Protein AF-A0A838CK47-F1 (afdb_monomer)

Foldseek 3Di:
DDDDDDDDDDDDDDDDDDDDDDDDDDDDDDDDDDDDDDDDDDDPPVDVPPPPVVQQKDFLVVLCVLVVHDSVVSVVCVVVVVVVQQVWDDDPPTTIGHNVSSVVVNVVPD

Mean predicted aligned error: 19.51 Å

pLDDT: mean 70.53, std 20.56, range [40.69, 95.62]

Radius of gyration: 32.18 Å; Cα contacts (8 Å, |Δi|>4): 59; chains: 1; bounding box: 79×84×40 Å

Sequence (110 aa):
MSISTAMGGASLQTMPPRNRRAPQKKKRAVDAATSTTHNPVKEIEMQPTKQEIKCRTYSAADTALILGIGKSTLLENVNRGDADHLRAIRVGTTIRFPIAVIDGLTAGAA

Secondary structure (DSSP, 8-state):
-------------PPPPPPP------------------------------------EEEHHHHHHHHTS-HHHHHHHHHHTTTGGG-PEEETTEEEEEHHHHHHHHHT--

Organism: NCBI:txid2735136

Nearest PDB structures (foldseek):
  6zu9-assembly1_M  TM=3.882E-01  e=2.324E-01  Saccharomyces cerevisiae S288C
  1hxd-assembly2_B  TM=5.762E-01  e=8.310E-01  Escherichia coli
  6y0g-assembly1_SZ  TM=3.734E-01  e=3.250E-01  Homo sapiens
  6wxq-assembly1_B  TM=5.341E-01  e=1.520E+00  Saccharolobus solfataricus
  4awx-assembly1_B  TM=4.895E-01  e=1.329E+00  Klebsiella pneumoniae

Structure (mmCIF, N/CA/C/O backbone):
data_AF-A0A838CK47-F1
#
_entry.id   AF-A0A838CK47-F1
#
loop_
_atom_site.group_PDB
_atom_site.id
_atom_site.type_symbol
_atom_site.label_atom_id
_atom_site.label_alt_id
_atom_site.label_comp_id
_atom_site.label_asym_id
_atom_site.label_entity_id
_atom_site.label_seq_id
_atom_site.pdbx_PDB_ins_code
_atom_site.Cartn_x
_atom_site.Cartn_y
_atom_site.Cartn_z
_atom_site.occupancy
_atom_site.B_iso_or_equiv
_atom_site.auth_seq_id
_atom_site.auth_comp_id
_atom_site.auth_asym_id
_atom_site.auth_atom_id
_atom_site.pdbx_PDB_model_num
ATOM 1 N N . MET A 1 1 ? -29.320 69.443 18.584 1.00 49.59 1 MET A N 1
ATOM 2 C CA . MET A 1 1 ? -28.577 68.547 19.493 1.00 49.59 1 MET A CA 1
ATOM 3 C C . MET A 1 1 ? -27.278 68.189 18.797 1.00 49.59 1 MET A C 1
ATOM 5 O O . MET A 1 1 ? -27.304 67.450 17.825 1.00 49.59 1 MET A O 1
ATOM 9 N N . SER A 1 2 ? -26.187 68.831 19.207 1.00 45.78 2 SER A N 1
ATOM 10 C CA . SER A 1 2 ? -24.845 68.639 18.652 1.00 45.78 2 SER A CA 1
ATOM 11 C C . SER A 1 2 ? -24.148 67.527 19.428 1.00 45.78 2 SER A C 1
ATOM 13 O O . SER A 1 2 ? -24.142 67.579 20.656 1.00 45.78 2 SER A O 1
ATOM 15 N N . ILE A 1 3 ? -23.560 66.550 18.739 1.00 62.28 3 ILE A N 1
ATOM 16 C CA . ILE A 1 3 ? -22.628 65.596 19.348 1.00 62.28 3 ILE A CA 1
ATOM 17 C C . ILE A 1 3 ? -21.284 65.675 18.635 1.00 62.28 3 ILE A C 1
ATOM 19 O O . ILE A 1 3 ? -21.192 65.642 17.410 1.00 62.28 3 ILE A O 1
ATOM 23 N N . SER A 1 4 ? -20.272 65.880 19.467 1.00 48.31 4 SER A N 1
ATOM 24 C CA . SER A 1 4 ? -18.899 66.216 19.139 1.00 48.31 4 SER A CA 1
ATOM 25 C C . SER A 1 4 ? -18.064 65.015 18.704 1.00 48.31 4 SER A C 1
ATOM 27 O O . SER A 1 4 ? -18.231 63.895 19.177 1.00 48.31 4 SER A O 1
ATOM 29 N N . THR A 1 5 ? -17.097 65.337 17.852 1.00 56.53 5 THR A N 1
ATOM 30 C CA . THR A 1 5 ? -15.817 64.682 17.568 1.00 56.53 5 THR A CA 1
ATOM 31 C C . THR A 1 5 ? -15.113 64.065 18.785 1.00 56.53 5 THR A C 1
ATOM 33 O O . THR A 1 5 ? -15.003 64.717 19.820 1.00 56.53 5 THR A O 1
ATOM 36 N N . ALA A 1 6 ? -14.477 62.901 18.596 1.00 54.12 6 ALA A N 1
ATOM 37 C CA . ALA A 1 6 ? -13.204 62.570 19.246 1.00 54.12 6 ALA A CA 1
ATOM 38 C C . ALA A 1 6 ? -12.383 61.571 18.407 1.00 54.12 6 ALA A C 1
ATOM 40 O O . ALA A 1 6 ? -12.887 60.553 17.939 1.00 54.12 6 ALA A O 1
ATOM 41 N N . MET A 1 7 ? -11.110 61.918 18.220 1.00 50.44 7 MET A N 1
ATOM 42 C CA . MET A 1 7 ? -10.046 61.165 17.557 1.00 50.44 7 MET A CA 1
ATOM 43 C C . MET A 1 7 ? -9.453 60.077 18.470 1.00 50.44 7 MET A C 1
ATOM 45 O O . MET A 1 7 ? -9.390 60.249 19.683 1.00 50.44 7 MET A O 1
ATOM 49 N N . GLY A 1 8 ? -8.883 59.036 17.860 1.00 47.97 8 GLY A N 1
ATOM 50 C CA . GLY A 1 8 ? -7.868 58.148 18.445 1.00 47.97 8 GLY A CA 1
ATOM 51 C C . GLY A 1 8 ? -7.625 56.986 17.474 1.00 47.97 8 GLY A C 1
ATOM 52 O O . GLY A 1 8 ? -8.530 56.206 17.231 1.00 47.97 8 GLY A O 1
ATOM 53 N N . GLY A 1 9 ? -6.505 56.838 16.766 1.00 45.78 9 GLY A N 1
ATOM 54 C CA . GLY A 1 9 ? -5.126 57.109 17.162 1.00 45.78 9 GLY A CA 1
ATOM 55 C C . GLY A 1 9 ? -4.434 55.806 17.577 1.00 45.78 9 GLY A C 1
ATOM 56 O O . GLY A 1 9 ? -3.938 55.721 18.691 1.00 45.78 9 GLY A O 1
ATOM 57 N N . ALA A 1 10 ? -4.434 54.773 16.723 1.00 50.56 10 ALA A N 1
ATOM 58 C CA . ALA A 1 10 ? -3.687 53.537 16.966 1.00 50.56 10 ALA A CA 1
ATOM 59 C C . ALA A 1 10 ? -2.338 53.595 16.236 1.00 50.56 10 ALA A C 1
ATOM 61 O O . ALA A 1 10 ? -2.230 53.279 15.052 1.00 50.56 10 ALA A O 1
ATOM 62 N N . SER A 1 11 ? -1.315 54.036 16.964 1.00 51.38 11 SER A N 1
ATOM 63 C CA . SER A 1 11 ? 0.087 53.939 16.569 1.00 51.38 11 SER A CA 1
ATOM 64 C C . SER A 1 11 ? 0.706 52.629 17.064 1.00 51.38 11 SER A C 1
ATOM 66 O O . SER A 1 11 ? 0.528 52.254 18.217 1.00 51.38 11 SER A O 1
ATOM 68 N N . LEU A 1 12 ? 1.541 52.054 16.192 1.00 52.22 12 LEU A N 1
ATOM 69 C CA . LEU A 1 12 ? 2.763 51.292 16.482 1.00 52.22 12 LEU A CA 1
ATOM 70 C C . LEU A 1 12 ? 2.627 49.913 17.149 1.00 52.22 12 LEU A C 1
ATOM 72 O O . LEU A 1 12 ? 2.486 49.789 18.360 1.00 52.22 12 LEU A O 1
ATOM 76 N N . GLN A 1 13 ? 2.941 48.876 16.366 1.00 51.84 13 GLN A N 1
ATOM 77 C CA . GLN A 1 13 ? 3.997 47.940 16.763 1.00 51.84 13 GLN A CA 1
ATOM 78 C C . GLN A 1 13 ? 4.651 47.299 15.531 1.00 51.84 13 GLN A C 1
ATOM 80 O O . GLN A 1 13 ? 4.169 46.340 14.935 1.00 51.84 13 GLN A O 1
ATOM 85 N N . THR A 1 14 ? 5.778 47.891 15.144 1.00 59.94 14 THR A N 1
ATOM 86 C CA . THR A 1 14 ? 6.743 47.374 14.175 1.00 59.94 14 THR A CA 1
ATOM 87 C C . THR A 1 14 ? 7.448 46.157 14.779 1.00 59.94 14 THR A C 1
ATOM 89 O O . THR A 1 14 ? 8.108 46.273 15.810 1.00 59.94 14 THR A O 1
ATOM 92 N N . MET A 1 15 ? 7.325 44.987 14.148 1.00 62.66 15 MET A N 1
ATOM 93 C CA . MET A 1 15 ? 8.095 43.792 14.517 1.00 62.66 15 MET A CA 1
ATOM 94 C C . MET A 1 15 ? 9.564 43.918 14.061 1.00 62.66 15 MET A C 1
ATOM 96 O O . MET A 1 15 ? 9.806 44.328 12.923 1.00 62.66 15 MET A O 1
ATOM 100 N N . PRO A 1 16 ? 10.558 43.542 14.890 1.00 70.50 16 PRO A N 1
ATOM 101 C CA . PRO A 1 16 ? 11.965 43.564 14.495 1.00 70.50 16 PRO A CA 1
ATOM 102 C C . PRO A 1 16 ? 12.348 42.358 13.606 1.00 70.50 16 PRO A C 1
ATOM 104 O O . PRO A 1 16 ? 11.898 41.236 13.859 1.00 70.50 16 PRO A O 1
ATOM 107 N N . PRO A 1 17 ? 13.225 42.537 12.597 1.00 64.31 17 PRO A N 1
ATOM 108 C CA . PRO A 1 17 ? 13.737 41.439 11.780 1.00 64.31 17 PRO A CA 1
ATOM 109 C C . PRO A 1 17 ? 14.767 40.578 12.532 1.00 64.31 17 PRO A C 1
ATOM 111 O O . PRO A 1 17 ? 15.638 41.079 13.246 1.00 64.31 17 PRO A O 1
ATOM 114 N N . ARG A 1 18 ? 14.683 39.253 12.337 1.00 62.31 18 ARG A N 1
ATOM 115 C CA . ARG A 1 18 ? 15.613 38.256 12.892 1.00 62.31 18 ARG A CA 1
ATOM 116 C C . ARG A 1 18 ? 17.038 38.441 12.362 1.00 62.31 18 ARG A C 1
ATOM 118 O O . ARG A 1 18 ? 17.279 38.681 11.183 1.00 62.31 18 ARG A O 1
ATOM 125 N N . ASN A 1 19 ? 17.965 38.283 13.296 1.00 52.19 19 ASN A N 1
ATOM 126 C CA . ASN A 1 19 ? 19.383 38.583 13.207 1.00 52.19 19 ASN A CA 1
ATOM 127 C C . ASN A 1 19 ? 20.149 37.735 12.173 1.00 52.19 19 ASN A C 1
ATOM 129 O O . ASN A 1 19 ? 20.003 36.514 12.109 1.00 52.19 19 ASN A O 1
ATOM 133 N N . ARG A 1 20 ? 21.039 38.412 11.438 1.00 51.53 20 ARG A N 1
ATOM 134 C CA . ARG A 1 20 ? 22.071 37.872 10.539 1.00 51.53 20 ARG A CA 1
ATOM 135 C C . ARG A 1 20 ? 23.082 37.007 11.303 1.00 51.53 20 ARG A C 1
ATOM 137 O O . ARG A 1 20 ? 23.630 37.471 12.300 1.00 51.53 20 ARG A O 1
ATOM 144 N N . ARG A 1 21 ? 23.454 35.838 10.765 1.00 44.91 21 ARG A N 1
ATOM 145 C CA . ARG A 1 21 ? 24.768 35.208 11.017 1.00 44.91 21 ARG A CA 1
ATOM 146 C C . ARG A 1 21 ? 25.296 34.478 9.778 1.00 44.91 21 ARG A C 1
ATOM 148 O O . ARG A 1 21 ? 24.794 33.432 9.394 1.00 44.91 21 ARG A O 1
ATOM 155 N N . ALA A 1 22 ? 26.361 35.033 9.219 1.00 51.34 22 ALA A N 1
ATOM 156 C CA . ALA A 1 22 ? 27.423 34.388 8.445 1.00 51.34 22 ALA A CA 1
ATOM 157 C C . ALA A 1 22 ? 28.701 35.216 8.718 1.00 51.34 22 ALA A C 1
ATOM 159 O O . ALA A 1 22 ? 28.554 36.362 9.157 1.00 51.34 22 ALA A O 1
ATOM 160 N N . PRO A 1 23 ? 29.935 34.781 8.403 1.00 50.25 23 PRO A N 1
ATOM 161 C CA . PRO A 1 23 ? 30.492 33.441 8.169 1.00 50.25 23 PRO A CA 1
ATOM 162 C C . PRO A 1 23 ? 31.735 33.174 9.069 1.00 50.25 23 PRO A C 1
ATOM 164 O O . PRO A 1 23 ? 32.293 34.100 9.652 1.00 50.25 23 PRO A O 1
ATOM 167 N N . GLN A 1 24 ? 32.268 31.946 9.117 1.00 48.06 24 GLN A N 1
ATOM 168 C CA . GLN A 1 24 ? 33.688 31.744 9.463 1.00 48.06 24 GLN A CA 1
ATOM 169 C C . GLN A 1 24 ? 34.367 30.780 8.485 1.00 48.06 24 GLN A C 1
ATOM 171 O O . GLN A 1 24 ? 34.082 29.589 8.439 1.00 48.06 24 GLN A O 1
ATOM 176 N N . LYS A 1 25 ? 35.299 31.344 7.707 1.00 47.81 25 LYS A N 1
ATOM 177 C CA . LYS A 1 25 ? 36.388 30.639 7.024 1.00 47.81 25 LYS A CA 1
ATOM 178 C C . LYS A 1 25 ? 37.364 30.116 8.081 1.00 47.81 25 LYS A C 1
ATOM 180 O O . LYS A 1 25 ? 37.850 30.914 8.880 1.00 47.81 25 LYS A O 1
ATOM 185 N N . LYS A 1 26 ? 37.795 28.857 7.986 1.00 49.69 26 LYS A N 1
ATOM 186 C CA . LYS A 1 26 ? 39.134 28.468 8.450 1.00 49.69 26 LYS A CA 1
ATOM 187 C C . LYS A 1 26 ? 39.797 27.558 7.421 1.00 49.69 26 LYS A C 1
ATOM 189 O O . LYS A 1 26 ? 39.180 26.670 6.848 1.00 49.69 26 LYS A O 1
ATOM 194 N N . LYS A 1 27 ? 41.033 27.933 7.115 1.00 48.44 27 LYS A N 1
ATOM 195 C CA . LYS A 1 27 ? 41.908 27.457 6.048 1.00 48.44 27 LYS A CA 1
ATOM 196 C C . LYS A 1 27 ? 42.746 26.259 6.520 1.00 48.44 27 LYS A C 1
ATOM 198 O O . LYS A 1 27 ? 43.156 26.261 7.673 1.00 48.44 27 LYS A O 1
ATOM 203 N N . ARG A 1 28 ? 43.112 25.418 5.539 1.00 46.22 28 ARG A N 1
ATOM 204 C CA . ARG A 1 28 ? 44.390 24.690 5.342 1.00 46.22 28 ARG A CA 1
ATOM 205 C C . ARG A 1 28 ? 44.835 23.638 6.374 1.00 46.22 28 ARG A C 1
ATOM 207 O O . ARG A 1 28 ? 45.176 23.993 7.491 1.00 46.22 28 ARG A O 1
ATOM 214 N N . ALA A 1 29 ? 45.026 22.410 5.885 1.00 47.28 29 ALA A N 1
ATOM 215 C CA . ALA A 1 29 ? 46.317 21.700 5.774 1.00 47.28 29 ALA A CA 1
ATOM 216 C C . ALA A 1 29 ? 46.070 20.449 4.887 1.00 47.28 29 ALA A C 1
ATOM 218 O O . ALA A 1 29 ? 45.100 19.743 5.137 1.00 47.28 29 ALA A O 1
ATOM 219 N N . VAL A 1 30 ? 46.599 20.321 3.660 1.00 49.56 30 VAL A N 1
ATOM 220 C CA . VAL A 1 30 ? 47.901 19.712 3.280 1.00 49.56 30 VAL A CA 1
ATOM 221 C C . VAL A 1 30 ? 48.366 18.605 4.233 1.00 49.56 30 VAL A C 1
ATOM 223 O O . VAL A 1 30 ? 48.655 18.901 5.381 1.00 49.56 30 VAL A O 1
ATOM 226 N N . ASP A 1 31 ? 48.369 17.342 3.785 1.00 43.06 31 ASP A N 1
ATOM 227 C CA . ASP A 1 31 ? 49.591 16.605 3.406 1.00 43.06 31 ASP A CA 1
ATOM 228 C C . ASP A 1 31 ? 49.354 15.091 3.184 1.00 43.06 31 ASP A C 1
ATOM 230 O O . ASP A 1 31 ? 48.517 14.474 3.834 1.00 43.06 31 ASP A O 1
ATOM 234 N N . ALA A 1 32 ? 50.118 14.554 2.219 1.00 40.69 32 ALA A N 1
ATOM 235 C CA . ALA A 1 32 ? 50.656 13.191 2.050 1.00 40.69 32 ALA A CA 1
ATOM 236 C C . ALA A 1 32 ? 49.776 11.970 2.421 1.00 40.69 32 ALA A C 1
ATOM 238 O O . ALA A 1 32 ? 49.463 11.704 3.571 1.00 40.69 32 ALA A O 1
ATOM 239 N N . ALA A 1 33 ? 49.335 11.169 1.447 1.00 43.03 33 ALA A N 1
ATOM 240 C CA . ALA A 1 33 ? 50.104 10.066 0.850 1.00 43.03 33 ALA A CA 1
ATOM 241 C C . ALA A 1 33 ? 50.516 8.966 1.844 1.00 43.03 33 ALA A C 1
ATOM 243 O O . ALA A 1 33 ? 51.543 9.079 2.500 1.00 43.03 33 ALA A O 1
ATOM 244 N N . THR A 1 34 ? 49.800 7.837 1.836 1.00 42.94 34 THR A N 1
ATOM 245 C CA . THR A 1 34 ? 50.425 6.502 1.863 1.00 42.94 34 THR A CA 1
ATOM 246 C C . THR A 1 34 ? 49.452 5.482 1.271 1.00 42.94 34 THR A C 1
ATOM 248 O O . THR A 1 34 ? 48.405 5.181 1.839 1.00 42.94 34 THR A O 1
ATOM 251 N N . SER A 1 35 ? 49.795 4.983 0.089 1.00 45.62 35 SER A N 1
ATOM 252 C CA . SER A 1 35 ? 49.258 3.742 -0.454 1.00 45.62 35 SER A CA 1
ATOM 253 C C . SER A 1 35 ? 49.824 2.546 0.318 1.00 45.62 35 SER A C 1
ATOM 255 O O . SER A 1 35 ? 50.937 2.610 0.831 1.00 45.62 35 SER A O 1
ATOM 257 N N . THR A 1 36 ? 49.114 1.422 0.229 1.00 44.03 36 THR A N 1
ATOM 258 C CA . THR A 1 36 ? 49.709 0.075 0.166 1.00 44.03 36 THR A CA 1
ATOM 259 C C . THR A 1 36 ? 49.927 -0.661 1.497 1.00 44.03 36 THR A C 1
ATOM 261 O O . THR A 1 36 ? 50.877 -0.438 2.233 1.00 44.03 36 THR A O 1
ATOM 264 N N . THR A 1 37 ? 49.063 -1.669 1.666 1.00 47.22 37 THR A N 1
ATOM 265 C CA . THR A 1 37 ? 49.350 -3.013 2.194 1.00 47.22 37 THR A CA 1
ATOM 266 C C . THR A 1 37 ? 49.712 -3.153 3.668 1.00 47.22 37 THR A C 1
ATOM 268 O O . THR A 1 37 ? 50.868 -3.059 4.058 1.00 47.22 37 THR A O 1
ATOM 271 N N . HIS A 1 38 ? 48.744 -3.649 4.441 1.00 47.44 38 HIS A N 1
ATOM 272 C CA . HIS A 1 38 ? 48.970 -4.891 5.179 1.00 47.44 38 HIS A CA 1
ATOM 273 C C . HIS A 1 38 ? 47.638 -5.577 5.486 1.00 47.44 38 HIS A C 1
ATOM 275 O O . HIS A 1 38 ? 46.793 -5.036 6.192 1.00 47.44 38 HIS A O 1
ATOM 281 N N . ASN A 1 39 ? 47.464 -6.786 4.957 1.00 55.34 39 ASN A N 1
ATOM 282 C CA . ASN A 1 39 ? 46.499 -7.749 5.466 1.00 55.34 39 ASN A CA 1
ATOM 283 C C . ASN A 1 39 ? 47.266 -8.619 6.473 1.00 55.34 39 ASN A C 1
ATOM 285 O O . ASN A 1 39 ? 48.274 -9.220 6.094 1.00 55.34 39 ASN A O 1
ATOM 289 N N . PRO A 1 40 ? 46.870 -8.655 7.749 1.00 51.41 40 PRO A N 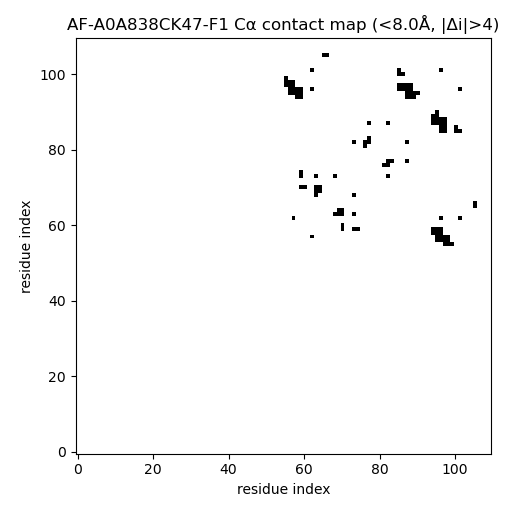1
ATOM 290 C CA . PRO A 1 40 ? 47.102 -9.848 8.540 1.00 51.41 40 PRO A CA 1
ATOM 291 C C . PRO A 1 40 ? 45.778 -10.362 9.102 1.00 51.41 40 PRO A C 1
ATOM 293 O O . PRO A 1 40 ? 45.084 -9.685 9.856 1.00 51.41 40 PRO A O 1
ATOM 296 N N . VAL A 1 41 ? 45.481 -11.595 8.694 1.00 51.75 41 VAL A N 1
ATOM 297 C CA . VAL A 1 41 ? 44.544 -12.555 9.277 1.00 51.75 41 VAL A CA 1
ATOM 298 C C . VAL A 1 41 ? 44.256 -12.243 10.749 1.00 51.75 41 VAL A C 1
ATOM 300 O O . VAL A 1 41 ? 45.112 -12.445 11.611 1.00 51.75 41 VAL A O 1
ATOM 303 N N . LYS A 1 42 ? 43.045 -11.766 11.041 1.00 51.41 42 LYS A N 1
ATOM 304 C CA . LYS A 1 42 ? 42.528 -11.682 12.405 1.00 51.41 42 LYS A CA 1
ATOM 305 C C . LYS A 1 42 ? 41.057 -12.055 12.396 1.00 51.41 42 LYS A C 1
ATOM 307 O O . LYS A 1 42 ? 40.269 -11.404 11.725 1.00 51.41 42 LYS A O 1
ATOM 312 N N . GLU A 1 43 ? 40.774 -13.149 13.097 1.00 45.06 43 GLU A N 1
ATOM 313 C CA . GLU A 1 43 ? 39.471 -13.543 13.624 1.00 45.06 43 GLU A CA 1
ATOM 314 C C . GLU A 1 43 ? 38.279 -13.340 12.689 1.00 45.06 43 GLU A C 1
ATOM 316 O O . GLU A 1 43 ? 37.655 -12.284 12.630 1.00 45.06 43 GLU A O 1
ATOM 321 N N . ILE A 1 44 ? 37.861 -14.434 12.054 1.00 56.00 44 ILE A N 1
ATOM 322 C CA . ILE A 1 44 ? 36.452 -14.589 11.709 1.00 56.00 44 ILE A CA 1
ATOM 323 C C . ILE A 1 44 ? 35.724 -14.803 13.044 1.00 56.00 44 ILE A C 1
ATOM 325 O O . ILE A 1 44 ? 35.375 -15.925 13.410 1.00 56.00 44 ILE A O 1
ATOM 329 N N . GLU A 1 45 ? 35.534 -13.721 13.803 1.00 49.81 45 GLU A N 1
ATOM 330 C CA . GLU A 1 45 ? 34.422 -13.633 14.735 1.00 49.81 45 GLU A CA 1
ATOM 331 C C . GLU A 1 45 ? 33.173 -13.757 13.873 1.00 49.81 45 GLU A C 1
ATOM 333 O O . GLU A 1 45 ? 32.719 -12.814 13.220 1.00 49.81 45 GLU A O 1
ATOM 338 N N . MET A 1 46 ? 32.653 -14.979 13.819 1.00 49.88 46 MET A N 1
ATOM 339 C CA . MET A 1 46 ? 31.357 -15.289 13.252 1.00 49.88 46 MET A CA 1
ATOM 340 C C . MET A 1 46 ? 30.302 -14.681 14.178 1.00 49.88 46 MET A C 1
ATOM 342 O O . MET A 1 46 ? 29.632 -15.369 14.943 1.00 49.88 46 MET A O 1
ATOM 346 N N . GLN A 1 47 ? 30.192 -13.354 14.140 1.00 48.78 47 GLN A N 1
ATOM 347 C CA . GLN A 1 47 ? 29.052 -12.656 14.694 1.00 48.78 47 GLN A CA 1
ATOM 348 C C . GLN A 1 47 ? 27.834 -13.186 13.933 1.00 48.78 47 GLN A C 1
ATOM 350 O O . GLN A 1 47 ? 27.867 -13.203 12.694 1.00 48.78 47 GLN A O 1
ATOM 355 N N . PRO A 1 48 ? 26.755 -13.626 14.606 1.00 51.16 48 PRO A N 1
ATOM 356 C CA . PRO A 1 48 ? 25.492 -13.788 13.920 1.00 51.16 48 PRO A CA 1
ATOM 357 C C . PRO A 1 48 ? 25.136 -12.381 13.461 1.00 51.16 48 PRO A C 1
ATOM 359 O O . PRO A 1 48 ? 24.686 -11.554 14.255 1.00 51.16 48 PRO A O 1
ATOM 362 N N . THR A 1 49 ? 25.444 -12.065 12.199 1.00 53.69 49 THR A N 1
ATOM 363 C CA . THR A 1 49 ? 24.998 -10.828 11.577 1.00 53.69 49 THR A CA 1
ATOM 364 C C . THR A 1 49 ? 23.510 -10.830 11.826 1.00 53.69 49 THR A C 1
ATOM 366 O O . THR A 1 49 ? 22.798 -11.722 11.365 1.00 53.69 49 THR A O 1
ATOM 369 N N . LYS A 1 50 ? 23.070 -9.905 12.684 1.00 53.38 50 LYS A N 1
ATOM 370 C CA . LYS A 1 50 ? 21.676 -9.543 12.861 1.00 53.38 50 LYS A CA 1
ATOM 371 C C . LYS A 1 50 ? 21.206 -9.330 11.441 1.00 53.38 50 LYS A C 1
ATOM 373 O O . LYS A 1 50 ? 21.521 -8.294 10.862 1.00 53.38 50 LYS A O 1
ATOM 378 N N . GLN A 1 51 ? 20.609 -10.362 10.846 1.00 55.31 51 GLN A N 1
ATOM 379 C CA . GLN A 1 51 ? 20.035 -10.278 9.526 1.00 55.31 51 GLN A CA 1
ATOM 380 C C . GLN A 1 51 ? 19.019 -9.187 9.736 1.00 55.31 51 GLN A C 1
ATOM 382 O O . GLN A 1 51 ? 18.045 -9.364 10.465 1.00 55.31 51 GLN A O 1
ATOM 387 N N . GLU A 1 52 ? 19.376 -7.992 9.287 1.00 53.25 52 GLU A N 1
ATOM 388 C CA . GLU A 1 52 ? 18.518 -6.844 9.346 1.00 53.25 52 GLU A CA 1
ATOM 389 C C . GLU A 1 52 ? 17.343 -7.316 8.510 1.00 53.25 52 GLU A C 1
ATOM 391 O O . GLU A 1 52 ? 17.452 -7.426 7.286 1.00 53.25 52 GLU A O 1
ATOM 396 N N . ILE A 1 53 ? 16.282 -7.771 9.181 1.00 56.69 53 ILE A N 1
ATOM 397 C CA . ILE A 1 53 ? 15.033 -8.133 8.539 1.00 56.69 53 ILE A CA 1
ATOM 398 C C . ILE A 1 53 ? 14.552 -6.789 8.017 1.00 56.69 53 ILE A C 1
ATOM 400 O O . ILE A 1 53 ? 13.843 -6.053 8.698 1.00 56.69 53 ILE A O 1
ATOM 404 N N . LYS A 1 54 ? 15.073 -6.394 6.853 1.00 61.56 54 LYS A N 1
ATOM 405 C CA . LYS A 1 54 ? 14.696 -5.178 6.164 1.00 61.56 54 LYS A CA 1
ATOM 406 C C . LYS A 1 54 ? 13.235 -5.408 5.868 1.00 61.56 54 LYS A C 1
ATOM 408 O O . LYS A 1 54 ? 12.913 -6.242 5.027 1.00 61.56 54 LYS A O 1
ATOM 413 N N . CYS A 1 55 ? 12.357 -4.760 6.623 1.00 64.56 55 CYS A N 1
ATOM 414 C CA . CYS A 1 55 ? 10.929 -4.820 6.383 1.00 64.56 55 CYS A CA 1
ATOM 415 C C . CYS A 1 55 ? 10.692 -4.284 4.969 1.00 64.56 55 CYS A C 1
ATOM 417 O O . CYS A 1 55 ? 10.709 -3.077 4.740 1.00 64.56 55 CYS A O 1
ATOM 419 N N . ARG A 1 56 ? 10.544 -5.193 4.000 1.00 83.31 56 ARG A N 1
ATOM 420 C CA . ARG A 1 56 ? 10.367 -4.873 2.582 1.00 83.31 56 ARG A CA 1
ATOM 421 C C . ARG A 1 56 ? 8.908 -4.509 2.327 1.00 83.31 56 ARG A C 1
ATOM 423 O O . ARG A 1 56 ? 8.210 -5.216 1.602 1.00 83.31 56 ARG A O 1
ATOM 430 N N . THR A 1 57 ? 8.433 -3.443 2.965 1.00 91.44 57 THR A N 1
ATOM 431 C CA . THR A 1 57 ? 7.053 -2.968 2.815 1.00 91.44 57 THR A CA 1
ATOM 432 C C . THR A 1 57 ? 6.977 -1.470 2.567 1.00 91.44 57 THR A C 1
ATOM 434 O O . THR A 1 57 ? 7.616 -0.699 3.283 1.00 91.44 57 THR A O 1
ATOM 437 N N . TYR A 1 58 ? 6.109 -1.061 1.649 1.00 92.75 58 TYR A N 1
ATOM 438 C CA . TYR A 1 58 ? 5.699 0.322 1.456 1.00 92.75 58 TYR A CA 1
ATOM 439 C C . TYR A 1 58 ? 4.596 0.729 2.434 1.00 92.75 58 TYR A C 1
ATOM 441 O O . TYR A 1 58 ? 3.807 -0.095 2.918 1.00 92.75 58 TYR A O 1
ATOM 449 N N . SER A 1 59 ? 4.535 2.025 2.745 1.00 92.69 59 SER A N 1
ATOM 450 C CA . SER A 1 59 ? 3.359 2.602 3.394 1.00 92.69 59 SER A CA 1
ATOM 451 C C . SER A 1 59 ? 2.222 2.783 2.382 1.00 92.69 59 SER A C 1
ATOM 453 O O . SER A 1 59 ? 2.437 2.762 1.169 1.00 92.69 59 SER A O 1
ATOM 455 N N . ALA A 1 60 ? 1.001 3.013 2.868 1.00 92.62 60 ALA A N 1
ATOM 456 C CA . ALA A 1 60 ? -0.125 3.346 1.997 1.00 92.62 60 ALA A CA 1
ATOM 457 C C . ALA A 1 60 ? 0.087 4.633 1.185 1.00 92.62 60 ALA A C 1
ATOM 459 O O . ALA A 1 60 ? -0.432 4.740 0.082 1.00 92.62 60 ALA A O 1
ATOM 460 N N . ALA A 1 61 ? 0.838 5.606 1.715 1.00 93.38 61 ALA A N 1
ATOM 461 C CA . ALA A 1 61 ? 1.137 6.832 0.980 1.00 93.38 61 ALA A CA 1
ATOM 462 C C . ALA A 1 61 ? 2.112 6.558 -0.174 1.00 93.38 61 ALA A C 1
ATOM 464 O O . ALA A 1 61 ? 1.836 6.951 -1.301 1.00 93.38 61 ALA A O 1
ATOM 465 N N . ASP A 1 62 ? 3.192 5.820 0.094 1.00 93.12 62 ASP A N 1
ATOM 466 C CA . ASP A 1 62 ? 4.194 5.490 -0.928 1.00 93.12 62 ASP A CA 1
ATOM 467 C C . ASP A 1 62 ? 3.586 4.610 -2.022 1.00 93.12 62 ASP A C 1
ATOM 469 O O . ASP A 1 62 ? 3.760 4.872 -3.205 1.00 93.12 62 ASP A O 1
ATOM 473 N N . THR A 1 63 ? 2.795 3.608 -1.630 1.00 93.56 63 THR A N 1
ATOM 474 C CA . THR A 1 63 ? 2.120 2.706 -2.576 1.00 93.56 63 THR A CA 1
ATOM 475 C C . THR A 1 63 ? 1.153 3.469 -3.480 1.00 93.56 63 THR A C 1
ATOM 477 O O . THR A 1 63 ? 1.109 3.225 -4.680 1.00 93.56 63 THR A O 1
ATOM 480 N N . ALA A 1 64 ? 0.405 4.426 -2.923 1.00 93.88 64 ALA A N 1
ATOM 481 C CA . ALA A 1 64 ? -0.505 5.267 -3.694 1.00 93.88 64 ALA A CA 1
ATOM 482 C C . ALA A 1 64 ? 0.243 6.122 -4.731 1.00 93.88 64 ALA A C 1
ATOM 484 O O . ALA A 1 64 ? -0.207 6.228 -5.869 1.00 93.88 64 ALA A O 1
ATOM 485 N N . LEU A 1 65 ? 1.410 6.668 -4.365 1.00 93.69 65 LEU A N 1
ATOM 486 C CA . LEU A 1 65 ? 2.272 7.409 -5.291 1.00 93.69 65 LEU A CA 1
ATOM 487 C C . LEU A 1 65 ? 2.828 6.512 -6.399 1.00 93.69 65 LEU A C 1
ATOM 489 O O . LEU A 1 65 ? 2.805 6.907 -7.560 1.00 93.69 65 LEU A O 1
ATOM 493 N N . ILE A 1 66 ? 3.285 5.307 -6.051 1.00 92.38 66 ILE A N 1
ATOM 494 C CA . ILE A 1 66 ? 3.834 4.338 -7.009 1.00 92.38 66 ILE A CA 1
ATOM 495 C C . ILE A 1 66 ? 2.768 3.902 -8.025 1.00 92.38 66 I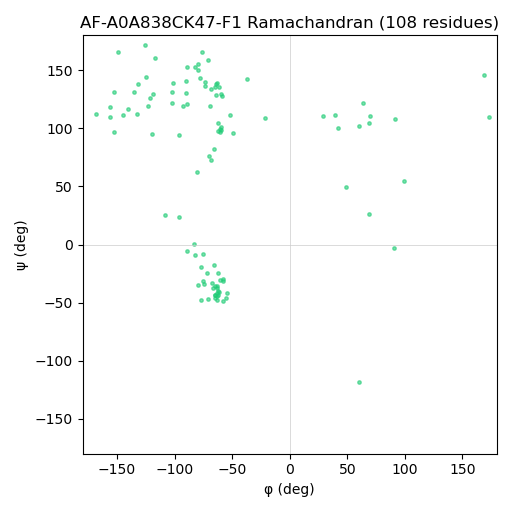LE A C 1
ATOM 497 O O . ILE A 1 66 ? 3.051 3.815 -9.215 1.00 92.38 66 ILE A O 1
ATOM 501 N N . LEU A 1 67 ? 1.537 3.662 -7.566 1.00 90.31 67 LEU A N 1
ATOM 502 C CA . LEU A 1 67 ? 0.417 3.252 -8.419 1.00 90.31 67 LEU A CA 1
ATOM 503 C C . LEU A 1 67 ? -0.279 4.431 -9.124 1.00 90.31 67 LEU A C 1
ATOM 505 O O . LEU A 1 67 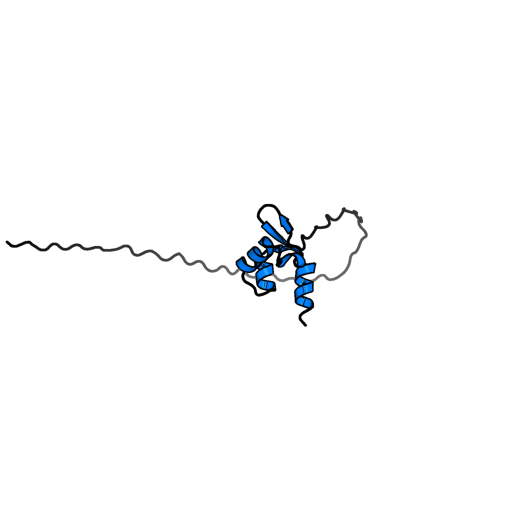? -1.147 4.207 -9.963 1.00 90.31 67 LEU A O 1
ATOM 509 N N . GLY A 1 68 ? 0.054 5.678 -8.776 1.00 92.88 68 GLY A N 1
ATOM 510 C CA . GLY A 1 68 ? -0.569 6.873 -9.352 1.00 92.88 68 GLY A CA 1
ATOM 511 C C . GLY A 1 68 ? -2.037 7.083 -8.958 1.00 92.88 68 GLY A C 1
ATOM 512 O O . GLY A 1 68 ? -2.783 7.717 -9.701 1.00 92.88 68 GLY A O 1
ATOM 513 N N . ILE A 1 69 ? -2.470 6.569 -7.802 1.00 93.12 69 ILE A N 1
ATOM 514 C CA . ILE A 1 69 ? -3.855 6.688 -7.315 1.00 93.12 69 ILE A CA 1
ATOM 515 C C . ILE A 1 69 ? -3.936 7.480 -6.009 1.00 93.12 69 ILE A C 1
ATOM 517 O O . ILE A 1 69 ? -2.966 7.622 -5.269 1.00 93.12 69 ILE A O 1
ATOM 521 N N . GLY A 1 70 ? -5.124 7.990 -5.682 1.00 95.62 70 GLY A N 1
ATOM 522 C CA . GLY A 1 70 ? -5.353 8.666 -4.406 1.00 95.62 70 GLY A CA 1
ATOM 523 C C . GLY A 1 70 ? -5.199 7.714 -3.214 1.00 95.62 70 GLY A C 1
ATOM 524 O O . GLY 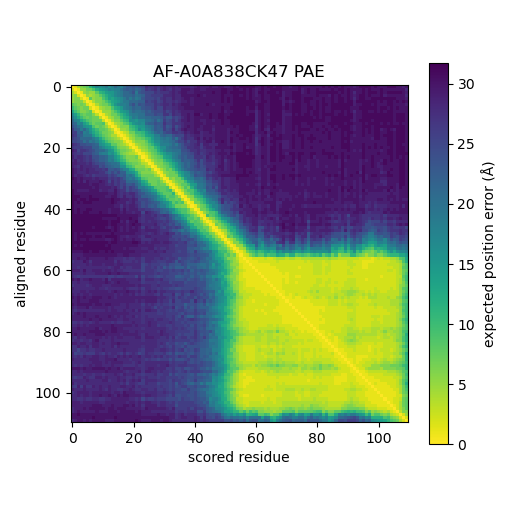A 1 70 ? -5.760 6.618 -3.210 1.00 95.62 70 GLY A O 1
ATOM 525 N N . LYS A 1 71 ? -4.503 8.149 -2.152 1.00 95.31 71 LYS A N 1
ATOM 526 C CA . LYS A 1 71 ? -4.335 7.360 -0.912 1.00 95.31 71 LYS A CA 1
ATOM 527 C C . LYS A 1 71 ? -5.676 6.924 -0.310 1.00 95.31 71 LYS A C 1
ATOM 529 O O . LYS A 1 71 ? -5.794 5.791 0.144 1.00 95.31 71 LYS A O 1
ATOM 534 N N . SER A 1 72 ? -6.673 7.810 -0.294 1.00 95.56 72 SER A N 1
ATOM 535 C CA . SER A 1 72 ? -8.008 7.495 0.231 1.00 95.56 72 SER A CA 1
ATOM 536 C C . SER A 1 72 ? -8.680 6.391 -0.580 1.00 95.56 72 SER A C 1
ATOM 538 O O . SER A 1 72 ? -9.182 5.440 0.00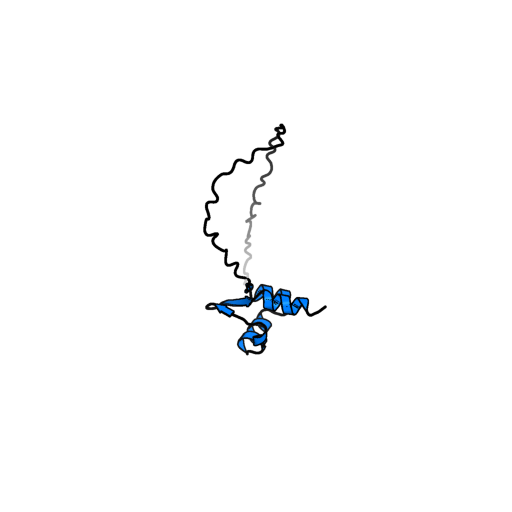4 1.00 95.56 72 SER A O 1
ATOM 540 N N . THR A 1 73 ? -8.600 6.469 -1.910 1.00 95.19 73 THR A N 1
ATOM 541 C CA . THR A 1 73 ? -9.129 5.453 -2.829 1.00 95.19 73 THR A CA 1
ATOM 542 C C . THR A 1 73 ? -8.435 4.107 -2.634 1.00 95.19 73 THR A C 1
ATOM 544 O O . THR A 1 73 ? -9.104 3.084 -2.535 1.00 95.19 73 THR A O 1
ATOM 547 N N . LEU A 1 74 ? -7.102 4.096 -2.493 1.00 94.44 74 LEU A N 1
ATOM 548 C CA . LEU A 1 74 ? -6.351 2.874 -2.188 1.00 94.44 74 LEU A CA 1
ATOM 549 C C . LEU A 1 74 ? -6.840 2.230 -0.882 1.00 94.44 74 LEU A C 1
ATOM 551 O O . LEU A 1 74 ? -7.095 1.030 -0.837 1.00 94.44 74 LEU A O 1
ATOM 555 N N . LEU A 1 75 ? -6.974 3.021 0.185 1.00 94.00 75 LEU A N 1
ATOM 556 C CA . LEU A 1 75 ? -7.417 2.521 1.488 1.00 94.00 75 LEU A CA 1
ATOM 557 C C . LEU A 1 75 ? -8.869 2.041 1.464 1.00 94.00 75 LEU A C 1
ATOM 559 O O . LEU A 1 75 ? -9.186 1.039 2.100 1.00 94.00 75 LEU A O 1
ATOM 563 N N . GLU A 1 76 ? -9.742 2.728 0.734 1.00 95.19 76 GLU A N 1
ATOM 564 C CA . GLU A 1 76 ? -11.133 2.323 0.561 1.00 95.19 76 GLU A CA 1
ATOM 565 C C . GLU A 1 76 ? -11.233 0.976 -0.161 1.00 95.19 76 GLU A C 1
ATOM 567 O O . GLU A 1 76 ? -11.881 0.068 0.355 1.00 95.19 76 GLU A O 1
ATOM 572 N N . ASN A 1 77 ? -10.513 0.798 -1.270 1.00 93.69 77 ASN A N 1
ATOM 573 C CA . ASN A 1 77 ? -10.487 -0.465 -2.014 1.00 93.69 77 ASN A CA 1
ATOM 574 C C . ASN A 1 77 ? -9.906 -1.616 -1.173 1.00 93.69 77 ASN A C 1
ATOM 576 O O . ASN A 1 77 ? -10.411 -2.734 -1.208 1.00 93.69 77 ASN A O 1
ATOM 580 N N . VAL A 1 78 ? -8.884 -1.347 -0.352 1.00 93.56 78 VAL A N 1
ATOM 581 C CA . VAL A 1 78 ? -8.340 -2.336 0.601 1.00 93.56 78 VAL A CA 1
ATOM 582 C C . VAL A 1 78 ? -9.333 -2.668 1.718 1.00 93.56 78 VAL A C 1
ATOM 584 O O . VAL A 1 78 ? -9.357 -3.793 2.209 1.00 93.56 78 VAL A O 1
ATOM 587 N N . ASN A 1 79 ? -10.154 -1.713 2.153 1.00 91.94 79 ASN A N 1
ATOM 588 C CA . ASN A 1 79 ? -11.186 -1.966 3.158 1.00 91.94 79 ASN A CA 1
ATOM 589 C C . ASN A 1 79 ? -12.391 -2.719 2.590 1.00 91.94 79 ASN A C 1
ATOM 591 O O . ASN A 1 79 ? -13.002 -3.491 3.324 1.00 91.94 79 ASN A O 1
ATOM 595 N N . ARG A 1 80 ? -12.713 -2.503 1.311 1.00 93.38 80 ARG A N 1
ATOM 596 C CA . ARG A 1 80 ? -13.770 -3.215 0.582 1.00 93.38 80 ARG A CA 1
ATOM 597 C C . ARG A 1 80 ? -13.361 -4.629 0.147 1.00 93.38 80 ARG A C 1
ATOM 599 O O . ARG A 1 80 ? -14.241 -5.442 -0.100 1.00 93.38 80 ARG A O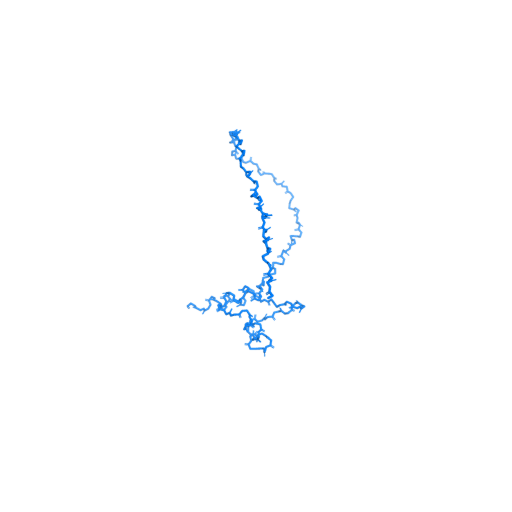 1
ATOM 606 N N . GLY A 1 81 ? -12.059 -4.927 0.094 1.00 91.56 81 GLY A N 1
ATOM 607 C CA . GLY A 1 81 ? -11.515 -6.208 -0.389 1.00 91.56 81 GLY A CA 1
ATOM 608 C C . GLY A 1 81 ? -11.213 -6.224 -1.893 1.00 91.56 81 GLY A C 1
ATOM 609 O O . GLY A 1 81 ? -10.620 -7.163 -2.410 1.00 91.56 81 GLY A O 1
ATOM 610 N N . ASP A 1 82 ? -11.517 -5.141 -2.609 1.00 91.00 82 ASP A N 1
ATOM 611 C CA . ASP A 1 82 ? -11.268 -5.023 -4.053 1.00 91.00 82 ASP A CA 1
ATOM 612 C C . ASP A 1 82 ? -9.762 -5.024 -4.401 1.00 91.00 82 ASP A C 1
ATOM 614 O O . ASP A 1 82 ? -9.359 -5.269 -5.540 1.00 91.00 82 ASP A O 1
ATOM 618 N N . ALA A 1 83 ? -8.903 -4.758 -3.411 1.00 90.56 83 ALA A N 1
ATOM 619 C CA . ALA A 1 83 ? -7.450 -4.690 -3.552 1.00 90.56 83 ALA A CA 1
ATOM 620 C C . ALA A 1 83 ? -6.694 -5.875 -2.910 1.00 90.56 83 ALA A C 1
ATOM 622 O O . ALA A 1 83 ? -5.515 -5.741 -2.568 1.00 90.56 83 ALA A O 1
ATOM 623 N N . ASP A 1 84 ? -7.331 -7.041 -2.762 1.00 90.12 84 ASP A N 1
ATOM 624 C CA . ASP A 1 84 ? -6.720 -8.234 -2.140 1.00 90.12 84 ASP A CA 1
ATOM 625 C C . ASP A 1 84 ? -5.436 -8.710 -2.842 1.00 90.12 84 ASP A C 1
ATOM 627 O O . ASP A 1 84 ? -4.504 -9.219 -2.211 1.00 90.12 84 ASP A O 1
ATOM 631 N N . HIS A 1 85 ? -5.334 -8.469 -4.150 1.00 89.19 85 HIS A N 1
ATOM 632 C CA . HIS A 1 85 ? -4.150 -8.773 -4.953 1.00 89.19 85 HIS A CA 1
ATOM 633 C C . HIS A 1 85 ? -2.897 -7.999 -4.503 1.00 89.19 85 HIS A C 1
ATOM 635 O O . HIS A 1 85 ? -1.785 -8.493 -4.687 1.00 89.19 85 HIS A O 1
ATOM 641 N N . LEU A 1 86 ? -3.052 -6.839 -3.846 1.00 90.88 86 LEU A N 1
ATOM 642 C CA . LEU A 1 86 ? -1.938 -6.068 -3.275 1.00 90.88 86 LEU A CA 1
ATOM 643 C C . LEU A 1 86 ? -1.381 -6.687 -1.983 1.00 90.88 86 LEU A C 1
ATOM 645 O O . LEU A 1 86 ? -0.356 -6.226 -1.476 1.00 90.88 86 LEU A O 1
ATOM 649 N N . ARG A 1 87 ? -2.051 -7.716 -1.439 1.00 91.94 87 ARG A N 1
ATOM 650 C CA . ARG A 1 87 ? -1.679 -8.423 -0.202 1.00 91.94 87 ARG A CA 1
ATOM 651 C C . ARG A 1 87 ? -1.387 -7.468 0.954 1.00 91.94 87 ARG A C 1
ATOM 653 O O . ARG A 1 87 ? -0.350 -7.555 1.613 1.00 91.94 87 ARG A O 1
ATOM 660 N N . ALA A 1 88 ? -2.305 -6.530 1.173 1.00 91.69 88 ALA A N 1
ATOM 661 C CA . ALA A 1 88 ? -2.193 -5.536 2.225 1.00 91.69 88 ALA A CA 1
ATOM 662 C C . ALA A 1 88 ? -2.096 -6.204 3.608 1.00 91.69 88 ALA A C 1
ATOM 664 O O . ALA A 1 88 ? -2.936 -7.015 3.994 1.00 91.69 88 ALA A O 1
ATOM 665 N N . ILE A 1 89 ? -1.078 -5.827 4.376 1.00 92.25 89 ILE A N 1
ATOM 666 C CA . ILE A 1 89 ? -0.834 -6.313 5.732 1.00 92.25 89 ILE A CA 1
ATOM 667 C C . ILE A 1 89 ? -1.297 -5.237 6.709 1.00 92.25 89 ILE A C 1
ATOM 669 O O . ILE A 1 89 ? -0.805 -4.105 6.689 1.00 92.25 89 ILE A O 1
ATOM 673 N N . ARG A 1 90 ? -2.233 -5.590 7.592 1.00 91.75 90 ARG A N 1
ATOM 674 C CA . ARG A 1 90 ? -2.672 -4.720 8.688 1.00 91.75 90 ARG A CA 1
ATOM 675 C C . ARG A 1 90 ? -1.795 -4.957 9.912 1.00 91.75 90 ARG A C 1
ATOM 677 O O . ARG A 1 90 ? -1.739 -6.064 10.437 1.00 91.75 90 ARG A O 1
ATOM 684 N N . VAL A 1 91 ? -1.127 -3.905 10.371 1.00 88.94 91 VAL A N 1
ATOM 685 C CA . VAL A 1 91 ? -0.316 -3.893 11.593 1.00 88.94 91 VAL A CA 1
ATOM 686 C C . VAL A 1 91 ? -0.913 -2.848 12.529 1.00 88.94 91 VAL A C 1
ATOM 688 O O . VAL A 1 91 ? -0.659 -1.647 12.395 1.00 88.94 91 VAL A O 1
ATOM 691 N N . GLY A 1 92 ? -1.777 -3.302 13.439 1.00 90.00 92 GLY A N 1
ATOM 692 C CA . GLY A 1 92 ? -2.600 -2.419 14.265 1.00 90.00 92 GLY A CA 1
ATOM 693 C C . GLY A 1 92 ? -3.504 -1.541 13.395 1.00 90.00 92 GLY A C 1
ATOM 694 O O . GLY A 1 92 ? -4.329 -2.045 12.639 1.00 90.00 92 GLY A O 1
ATOM 695 N N . THR A 1 93 ? -3.317 -0.224 13.476 1.00 88.56 93 THR A N 1
ATOM 696 C CA . THR A 1 93 ? -4.059 0.775 12.684 1.00 88.56 93 THR A CA 1
ATOM 697 C C . THR A 1 93 ? -3.401 1.108 11.345 1.00 88.56 93 THR A C 1
ATOM 699 O O . THR A 1 93 ? -3.955 1.873 10.556 1.00 88.56 93 THR A O 1
ATOM 702 N N . THR A 1 94 ? -2.208 0.572 11.076 1.00 89.25 94 THR A N 1
ATOM 703 C CA . THR A 1 94 ? -1.437 0.900 9.875 1.00 89.25 94 THR A CA 1
ATOM 704 C C . THR A 1 94 ? -1.566 -0.197 8.829 1.00 89.25 94 THR A C 1
ATOM 706 O O . THR A 1 94 ? -1.472 -1.381 9.142 1.00 89.25 94 THR A O 1
ATOM 709 N N . ILE A 1 95 ? -1.712 0.200 7.566 1.00 93.50 95 ILE A N 1
ATOM 710 C CA . ILE A 1 95 ? -1.683 -0.709 6.418 1.00 93.50 95 ILE A CA 1
ATOM 711 C C . ILE A 1 95 ? -0.318 -0.610 5.729 1.00 93.50 95 ILE A C 1
ATOM 713 O O . ILE A 1 95 ? 0.181 0.491 5.461 1.00 93.50 95 ILE A O 1
ATOM 717 N N . ARG A 1 96 ? 0.287 -1.770 5.467 1.00 93.94 96 ARG A N 1
ATOM 718 C CA . ARG A 1 96 ? 1.589 -1.938 4.813 1.00 93.94 96 ARG A CA 1
ATOM 719 C C . ARG A 1 96 ? 1.455 -2.845 3.598 1.00 93.94 96 ARG A C 1
ATOM 721 O O . ARG A 1 96 ? 0.699 -3.810 3.634 1.00 93.94 96 ARG A O 1
ATOM 728 N N . PHE A 1 97 ? 2.211 -2.553 2.548 1.00 93.56 97 PHE A N 1
ATOM 729 C CA . PHE A 1 97 ? 2.154 -3.286 1.283 1.00 93.56 97 PHE A CA 1
ATOM 730 C C . PHE A 1 97 ? 3.508 -3.932 0.985 1.00 93.56 97 PHE A C 1
ATOM 732 O O . PHE A 1 97 ? 4.516 -3.234 1.070 1.00 93.56 97 PHE A O 1
ATOM 739 N N . PRO A 1 98 ? 3.589 -5.232 0.661 1.00 92.88 98 PRO A N 1
ATOM 740 C CA . PRO A 1 98 ? 4.859 -5.878 0.333 1.00 92.88 98 PRO A CA 1
ATOM 741 C C . PRO A 1 98 ? 5.495 -5.294 -0.935 1.00 92.88 98 PRO A C 1
ATOM 743 O O . PRO A 1 98 ? 4.860 -5.272 -1.987 1.00 92.88 98 PRO A O 1
ATOM 746 N N . ILE A 1 99 ? 6.769 -4.896 -0.860 1.00 92.12 99 ILE A N 1
ATOM 747 C CA . ILE A 1 99 ? 7.517 -4.313 -1.991 1.00 92.12 99 ILE A CA 1
ATOM 748 C C . ILE A 1 99 ? 7.495 -5.253 -3.198 1.00 92.12 99 ILE A C 1
ATOM 750 O O . ILE A 1 99 ? 7.160 -4.828 -4.289 1.00 92.12 99 ILE A O 1
ATOM 754 N N . ALA A 1 100 ? 7.748 -6.550 -2.994 1.00 89.62 100 ALA A N 1
ATOM 755 C CA . ALA A 1 100 ? 7.780 -7.528 -4.085 1.00 89.62 100 ALA A CA 1
ATOM 756 C C . ALA A 1 100 ? 6.464 -7.610 -4.881 1.00 89.62 100 ALA A C 1
ATOM 758 O O . ALA A 1 100 ? 6.490 -7.907 -6.070 1.00 89.62 100 ALA A O 1
ATOM 759 N N . VAL A 1 101 ? 5.322 -7.359 -4.230 1.00 90.75 101 VAL A N 1
ATOM 760 C CA . VAL A 1 101 ? 4.013 -7.355 -4.897 1.00 90.75 101 VAL A CA 1
ATOM 761 C C . VAL A 1 101 ? 3.836 -6.059 -5.681 1.00 90.75 101 VAL A C 1
ATOM 763 O O . VAL A 1 101 ? 3.479 -6.107 -6.851 1.00 90.75 101 VAL A O 1
ATOM 766 N N . ILE A 1 102 ? 4.122 -4.913 -5.059 1.00 91.81 102 ILE A N 1
ATOM 767 C CA . ILE A 1 102 ? 3.966 -3.601 -5.700 1.00 91.81 102 ILE A CA 1
ATOM 768 C C . ILE A 1 102 ? 4.930 -3.442 -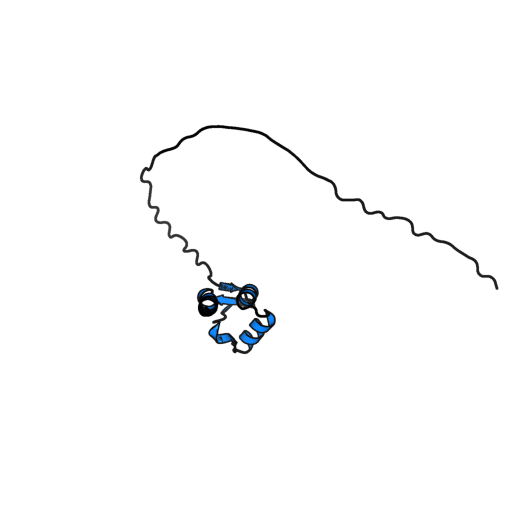6.882 1.00 91.81 102 ILE A C 1
ATOM 770 O O . ILE A 1 102 ? 4.496 -3.067 -7.967 1.00 91.81 102 ILE A O 1
ATOM 774 N N . ASP A 1 103 ? 6.200 -3.805 -6.710 1.00 90.19 103 ASP A N 1
ATOM 775 C CA . ASP A 1 103 ? 7.210 -3.756 -7.771 1.00 90.19 103 ASP A CA 1
ATOM 776 C C . ASP A 1 103 ? 6.887 -4.729 -8.911 1.00 90.19 103 ASP A C 1
ATOM 778 O O . ASP A 1 103 ? 7.112 -4.422 -10.077 1.00 90.19 103 ASP A O 1
ATOM 782 N N . GLY A 1 104 ? 6.322 -5.901 -8.600 1.00 88.38 104 GLY A N 1
ATOM 783 C CA . GLY A 1 104 ? 5.874 -6.847 -9.624 1.00 88.38 104 GLY A CA 1
ATOM 784 C C . GLY A 1 104 ? 4.745 -6.285 -10.493 1.00 88.38 104 GLY A C 1
ATOM 785 O O . GLY A 1 104 ? 4.713 -6.533 -11.697 1.00 88.38 104 GLY A O 1
ATOM 786 N N . LEU A 1 105 ? 3.845 -5.496 -9.902 1.00 86.81 105 LEU A N 1
ATOM 787 C CA . LEU A 1 105 ? 2.734 -4.862 -10.617 1.00 86.81 105 LEU A CA 1
ATOM 788 C C . LEU A 1 105 ? 3.197 -3.689 -11.488 1.00 86.81 105 LEU A C 1
ATOM 790 O O . LEU A 1 105 ? 2.635 -3.476 -12.558 1.00 86.81 105 LEU A O 1
ATOM 794 N N . THR A 1 106 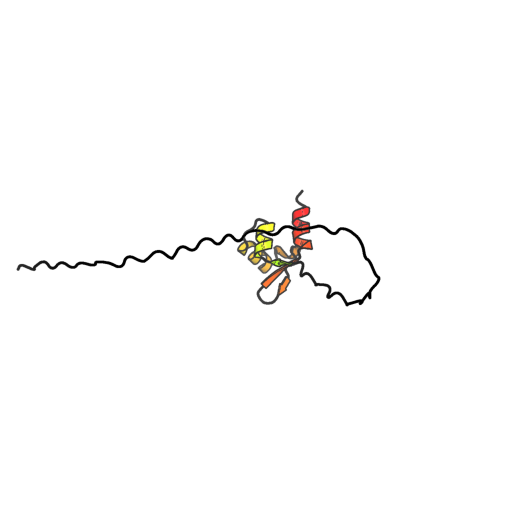? 4.220 -2.945 -11.063 1.00 83.69 106 THR A N 1
ATOM 795 C CA . THR A 1 106 ? 4.772 -1.837 -11.857 1.00 83.69 106 THR A CA 1
ATOM 796 C C . THR A 1 106 ? 5.718 -2.312 -12.954 1.00 83.69 106 THR A C 1
ATOM 798 O O . THR A 1 106 ? 5.716 -1.742 -14.043 1.00 83.69 106 THR A O 1
ATOM 801 N N . ALA A 1 107 ? 6.488 -3.376 -12.715 1.00 79.00 107 ALA A N 1
ATOM 802 C CA . ALA A 1 107 ? 7.408 -3.935 -13.705 1.00 79.00 107 ALA A CA 1
ATOM 803 C C . ALA A 1 107 ? 6.697 -4.659 -14.864 1.00 79.00 107 ALA A C 1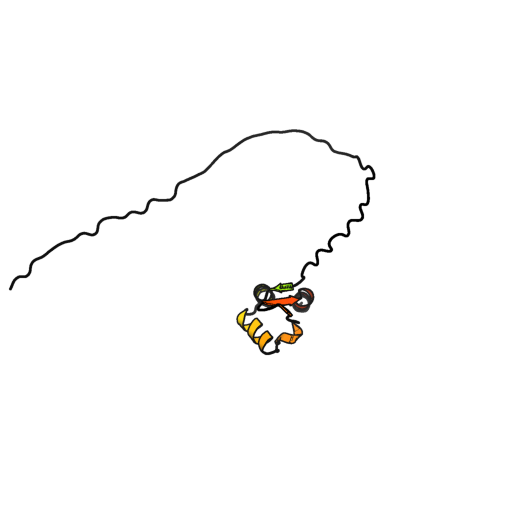
ATOM 805 O O . ALA A 1 107 ? 7.262 -4.768 -15.948 1.00 79.00 107 ALA A O 1
ATOM 806 N N . GLY A 1 108 ? 5.470 -5.147 -14.651 1.00 64.38 108 GLY A N 1
ATOM 807 C CA . GLY A 1 108 ? 4.668 -5.833 -15.673 1.00 64.38 108 GLY A CA 1
ATOM 808 C C . GLY A 1 108 ? 3.882 -4.915 -16.619 1.00 64.38 108 GLY A C 1
ATOM 809 O O . GLY A 1 108 ? 3.168 -5.423 -17.477 1.00 64.38 108 GLY A O 1
ATOM 810 N N . ALA A 1 109 ? 3.980 -3.592 -16.462 1.00 55.56 109 ALA A N 1
ATOM 811 C CA . ALA A 1 109 ? 3.268 -2.602 -17.278 1.00 55.56 109 ALA A CA 1
ATOM 812 C C . ALA A 1 109 ? 4.106 -2.050 -18.456 1.00 55.56 109 ALA A C 1
ATOM 814 O O . ALA A 1 109 ? 3.849 -0.935 -18.914 1.00 55.56 109 ALA A O 1
ATOM 815 N N . ALA A 1 110 ? 5.118 -2.801 -18.909 1.00 40.72 110 ALA A N 1
ATOM 816 C CA . ALA A 1 110 ? 6.029 -2.436 -19.998 1.00 40.72 110 ALA A CA 1
ATOM 817 C C . ALA A 1 110 ? 5.711 -3.178 -21.302 1.00 40.72 110 ALA A C 1
ATOM 819 O O . ALA A 1 110 ? 5.430 -4.397 -21.233 1.00 40.72 110 ALA A O 1
#

Solvent-accessible surface area (backbone atoms only — not comparable to full-atom values): 7768 Å² total; per-residue (Å²): 138,88,83,81,90,82,91,84,84,89,77,86,85,84,82,82,82,83,81,90,86,85,87,83,91,82,81,88,79,89,80,82,90,82,83,84,88,83,88,74,96,71,77,87,73,80,64,80,70,75,72,73,78,69,78,60,53,35,46,54,64,57,47,16,62,76,71,72,48,56,47,67,59,53,53,48,32,52,73,73,51,80,37,58,89,54,54,68,43,76,58,88,95,44,58,34,30,40,39,74,52,55,51,51,61,62,67,68,75,117